Protein AF-A0A8I0SVI6-F1 (afdb_monomer_lite)

Foldseek 3Di:
DDDDDDDDPVPVVVVVVVVVVCVVCVVCVCVVVDPDCPCVQVVVQLVVVVVVLVVQDPQEEEAECCQVSSVVVPHHYDHLCLLVDPVSVVVVVRQVRRPSAYKYKCGSQCQDPDCVSVCSVVVSPVVFDWDWPDWDDDDSDIITMIGTDDDD

pLDDT: mean 89.74, std 12.32, range [46.75, 98.62]

Structure (mmCIF, N/CA/C/O backbone):
data_AF-A0A8I0SVI6-F1
#
_entry.id   AF-A0A8I0SVI6-F1
#
loop_
_atom_site.group_PDB
_atom_site.id
_atom_site.type_symbol
_atom_site.label_atom_id
_atom_site.label_alt_id
_atom_site.label_comp_id
_atom_site.label_asym_id
_atom_site.label_entity_id
_atom_site.label_seq_id
_atom_site.pdbx_PDB_ins_code
_atom_site.Cartn_x
_atom_site.Cartn_y
_atom_site.Cartn_z
_atom_site.occupancy
_atom_site.B_iso_or_equiv
_atom_site.auth_seq_id
_atom_site.auth_comp_id
_atom_site.auth_asym_id
_atom_site.auth_atom_id
_atom_site.pdbx_PDB_model_num
ATOM 1 N N . MET A 1 1 ? -25.500 -14.674 -59.409 1.00 47.00 1 MET A N 1
ATOM 2 C CA . MET A 1 1 ? -24.020 -14.614 -59.483 1.00 47.00 1 MET A CA 1
ATOM 3 C C . MET A 1 1 ? -23.639 -13.142 -59.435 1.00 47.00 1 MET A C 1
ATOM 5 O O . MET A 1 1 ? -24.203 -12.413 -60.228 1.00 47.00 1 MET A O 1
ATOM 9 N N . LEU A 1 2 ? -22.808 -12.591 -58.552 1.00 47.41 2 LEU A N 1
ATOM 10 C CA . LEU A 1 2 ? -21.849 -13.090 -57.561 1.00 47.41 2 LEU A CA 1
ATOM 11 C C . LEU A 1 2 ? -21.695 -11.987 -56.490 1.00 47.41 2 LEU A C 1
ATOM 13 O O . LEU A 1 2 ? -21.657 -10.809 -56.837 1.00 47.41 2 LEU A O 1
ATOM 17 N N . ALA A 1 3 ? -21.601 -12.361 -55.213 1.00 46.75 3 ALA A N 1
ATOM 18 C CA . ALA A 1 3 ? -21.297 -11.437 -54.121 1.00 46.75 3 ALA A CA 1
ATOM 19 C C . ALA A 1 3 ? -19.782 -11.179 -54.063 1.00 46.75 3 ALA A C 1
ATOM 21 O O . ALA A 1 3 ? -18.995 -12.119 -53.947 1.00 46.75 3 ALA A O 1
ATOM 22 N N . ALA A 1 4 ? -19.371 -9.913 -54.142 1.00 50.72 4 ALA A N 1
ATOM 23 C CA . ALA A 1 4 ? -17.989 -9.505 -53.928 1.00 50.72 4 ALA A CA 1
ATOM 24 C C . ALA A 1 4 ? -17.728 -9.389 -52.418 1.00 50.72 4 ALA A C 1
ATOM 26 O O . ALA A 1 4 ? -18.178 -8.449 -51.768 1.00 50.72 4 ALA A O 1
ATOM 27 N N . ALA A 1 5 ? -17.021 -10.368 -51.853 1.00 55.56 5 ALA A N 1
ATOM 28 C CA . ALA A 1 5 ? -16.528 -10.303 -50.485 1.00 55.56 5 ALA A CA 1
ATOM 29 C C . ALA A 1 5 ? -15.458 -9.202 -50.379 1.00 55.56 5 ALA A C 1
ATOM 31 O O . ALA A 1 5 ? -14.381 -9.311 -50.973 1.00 55.56 5 ALA A O 1
ATOM 32 N N . SER A 1 6 ? -15.752 -8.145 -49.623 1.00 57.56 6 SER A N 1
ATOM 33 C CA . SER A 1 6 ? -14.778 -7.131 -49.229 1.00 57.56 6 SER A CA 1
ATOM 34 C C . SER A 1 6 ? -13.691 -7.788 -48.374 1.00 57.56 6 SER A C 1
ATOM 36 O O . SER A 1 6 ? -13.926 -8.253 -47.259 1.00 57.56 6 SER A O 1
ATOM 38 N N . ARG A 1 7 ? -12.471 -7.881 -48.909 1.00 58.78 7 ARG A N 1
ATOM 39 C CA . ARG A 1 7 ? -11.306 -8.309 -48.129 1.00 58.78 7 ARG A CA 1
ATOM 40 C C . ARG A 1 7 ? -10.936 -7.163 -47.194 1.00 58.78 7 ARG A C 1
ATOM 42 O O . ARG A 1 7 ? -10.516 -6.112 -47.661 1.00 58.78 7 ARG A O 1
ATOM 49 N N . CYS A 1 8 ? -11.127 -7.368 -45.895 1.00 56.25 8 CYS A N 1
ATOM 50 C CA . CYS A 1 8 ? -10.741 -6.416 -44.860 1.00 56.25 8 CYS A CA 1
ATOM 51 C C . CYS A 1 8 ? -9.206 -6.211 -44.898 1.00 56.25 8 CYS A C 1
ATOM 53 O O . CYS A 1 8 ? -8.482 -7.186 -44.661 1.00 56.25 8 CYS A O 1
ATOM 55 N N . PRO A 1 9 ? -8.681 -5.010 -45.215 1.00 57.75 9 PRO A N 1
ATOM 56 C CA . PRO A 1 9 ? -7.238 -4.751 -45.324 1.00 57.75 9 PRO A CA 1
ATOM 57 C C . PRO A 1 9 ? -6.499 -4.784 -43.973 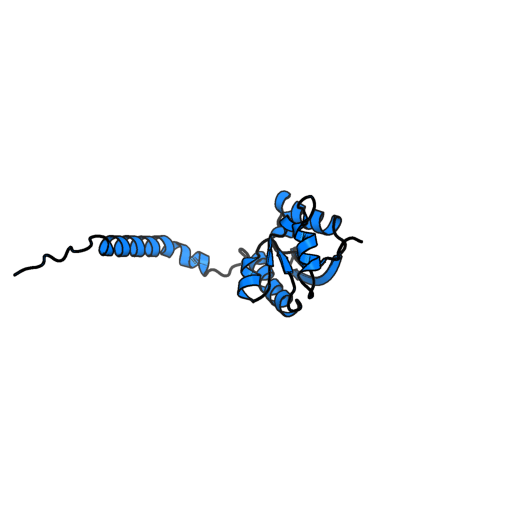1.00 57.75 9 PRO A C 1
ATOM 59 O O . PRO A 1 9 ? -5.271 -4.755 -43.930 1.00 57.75 9 PRO A O 1
ATOM 62 N N . ASP A 1 10 ? -7.232 -4.863 -42.863 1.00 65.38 10 ASP A N 1
ATOM 63 C CA . ASP A 1 10 ? -6.714 -4.520 -41.535 1.00 65.38 10 ASP A CA 1
ATOM 64 C C . ASP A 1 10 ? -5.867 -5.629 -40.891 1.00 65.38 10 ASP A C 1
ATOM 66 O O . ASP A 1 10 ? -4.970 -5.363 -40.091 1.00 65.38 10 ASP A O 1
ATOM 70 N N . ARG A 1 11 ? -6.080 -6.896 -41.273 1.00 69.81 11 ARG A N 1
ATOM 71 C CA . ARG A 1 11 ? -5.436 -8.043 -40.603 1.00 69.81 11 ARG A CA 1
ATOM 72 C C . ARG A 1 11 ? -3.916 -8.088 -40.787 1.00 69.81 11 ARG A C 1
ATOM 74 O O . ARG A 1 11 ? -3.211 -8.500 -39.870 1.00 69.81 11 ARG A O 1
ATOM 81 N N . GLN A 1 12 ? -3.414 -7.665 -41.948 1.00 78.12 12 GLN A N 1
ATOM 82 C CA . GLN A 1 12 ? -1.974 -7.657 -42.228 1.00 78.12 12 GLN A CA 1
ATOM 83 C C . GLN A 1 12 ? -1.242 -6.582 -41.420 1.00 78.12 12 GLN A C 1
ATOM 85 O O . GLN A 1 12 ? -0.159 -6.846 -40.902 1.00 78.12 12 GLN A O 1
ATOM 90 N N . TRP A 1 13 ? -1.855 -5.411 -41.237 1.00 85.75 13 TRP A N 1
ATOM 91 C CA . TRP A 1 13 ? -1.279 -4.333 -40.435 1.00 85.75 13 TRP A CA 1
ATOM 92 C C . TRP A 1 13 ? -1.161 -4.709 -38.964 1.00 85.75 13 TRP A C 1
ATOM 94 O O . TRP A 1 13 ? -0.113 -4.468 -38.372 1.00 85.75 13 TRP A O 1
ATOM 104 N N . TYR A 1 14 ? -2.163 -5.384 -38.392 1.00 88.69 14 TYR A N 1
ATOM 105 C CA . TYR A 1 14 ? -2.055 -5.888 -37.022 1.00 88.69 14 TYR A CA 1
ATOM 106 C C . TYR A 1 14 ? -0.894 -6.866 -36.864 1.00 88.69 14 TYR A C 1
ATOM 108 O O . TYR A 1 14 ? -0.123 -6.731 -35.924 1.00 88.69 14 TYR A O 1
ATOM 116 N N . SER A 1 15 ? -0.712 -7.804 -37.799 1.00 91.62 15 SER A N 1
ATOM 117 C CA . SER A 1 15 ? 0.420 -8.737 -37.744 1.00 91.62 15 SER A CA 1
ATOM 118 C C . SER A 1 15 ? 1.770 -8.023 -37.837 1.00 91.62 15 SER A C 1
ATOM 120 O O . SER A 1 15 ? 2.672 -8.344 -37.069 1.00 91.62 15 SER A O 1
ATOM 122 N N . ILE A 1 16 ? 1.901 -7.031 -38.724 1.00 93.44 16 ILE A N 1
ATOM 123 C CA . ILE A 1 16 ? 3.126 -6.229 -38.858 1.00 93.44 16 ILE A CA 1
ATOM 124 C C . ILE A 1 16 ? 3.402 -5.448 -37.568 1.00 93.44 16 ILE A C 1
ATOM 126 O O . ILE A 1 16 ? 4.519 -5.491 -37.058 1.00 93.44 16 ILE A O 1
ATOM 130 N N . ILE A 1 17 ? 2.386 -4.788 -37.007 1.00 94.38 17 ILE A N 1
ATOM 131 C CA . ILE A 1 17 ? 2.500 -4.031 -35.755 1.00 94.38 17 ILE A CA 1
ATOM 132 C C . ILE A 1 17 ? 2.861 -4.965 -34.597 1.00 94.38 17 ILE A C 1
ATOM 134 O O . ILE A 1 17 ? 3.769 -4.657 -33.835 1.00 94.38 17 ILE A O 1
ATOM 138 N N . THR A 1 18 ? 2.212 -6.124 -34.471 1.00 94.25 18 THR A N 1
ATOM 139 C CA . THR A 1 18 ? 2.528 -7.102 -33.423 1.00 94.25 18 THR A CA 1
ATOM 140 C C . THR A 1 18 ? 3.970 -7.587 -33.532 1.00 94.25 18 THR A C 1
ATOM 142 O O . THR A 1 18 ? 4.676 -7.587 -32.529 1.00 94.25 18 THR A O 1
ATOM 145 N N . VAL A 1 19 ? 4.435 -7.960 -34.728 1.00 96.00 19 VAL A N 1
ATOM 146 C CA . VAL A 1 19 ? 5.828 -8.386 -34.932 1.00 96.00 19 VAL A CA 1
ATOM 147 C C . VAL A 1 19 ? 6.791 -7.251 -34.595 1.00 96.00 19 VAL A C 1
ATOM 149 O O . VAL A 1 19 ? 7.765 -7.479 -33.884 1.00 96.00 19 VAL A O 1
ATOM 152 N N . PHE A 1 20 ? 6.499 -6.025 -35.033 1.00 96.31 20 PHE A N 1
ATOM 153 C CA . PHE A 1 20 ? 7.308 -4.855 -34.707 1.00 96.31 20 PHE A CA 1
ATOM 154 C C . PHE A 1 20 ? 7.390 -4.618 -33.193 1.00 96.31 20 PHE A C 1
ATOM 156 O O . PHE A 1 20 ? 8.486 -4.446 -32.670 1.00 96.31 20 PHE A O 1
ATOM 163 N N . LEU A 1 21 ? 6.265 -4.679 -32.475 1.00 95.44 21 LEU A N 1
ATOM 164 C CA . LEU A 1 21 ? 6.227 -4.526 -31.018 1.00 95.44 21 LEU A CA 1
ATOM 165 C C . LEU A 1 21 ? 7.004 -5.639 -30.302 1.00 95.44 21 LEU A C 1
ATOM 167 O O . LEU A 1 21 ? 7.756 -5.356 -29.375 1.00 95.44 21 LEU A O 1
ATOM 171 N N . VAL A 1 22 ? 6.870 -6.892 -30.746 1.00 94.38 22 VAL A N 1
ATOM 172 C CA . VAL A 1 22 ? 7.614 -8.028 -30.176 1.00 94.38 22 VAL A CA 1
ATOM 173 C C . VAL A 1 22 ? 9.118 -7.861 -30.392 1.00 94.38 22 VAL A C 1
ATOM 175 O O . VAL A 1 22 ? 9.895 -8.061 -29.460 1.00 94.38 22 VAL A O 1
ATOM 178 N N . LEU A 1 23 ? 9.538 -7.464 -31.595 1.00 95.69 23 LEU A N 1
ATOM 179 C CA . LEU A 1 23 ? 10.949 -7.227 -31.903 1.00 95.69 23 LEU A CA 1
ATOM 180 C C . LEU A 1 23 ? 11.503 -6.016 -31.148 1.00 95.69 23 LEU A C 1
ATOM 182 O O . LEU A 1 23 ? 12.619 -6.088 -30.644 1.00 95.69 23 LEU A O 1
ATOM 186 N N . ALA A 1 24 ? 10.724 -4.941 -31.009 1.00 94.00 24 ALA A N 1
ATOM 187 C CA . ALA A 1 24 ? 11.093 -3.773 -30.213 1.00 94.00 24 ALA A CA 1
ATOM 188 C C . ALA A 1 24 ? 11.223 -4.104 -28.716 1.00 94.00 24 ALA A C 1
ATOM 190 O O . ALA A 1 24 ? 12.043 -3.506 -28.025 1.00 94.00 24 ALA A O 1
ATOM 191 N N . PHE A 1 25 ? 10.449 -5.073 -28.219 1.00 92.00 25 PHE A N 1
ATOM 192 C CA . PHE A 1 25 ? 10.525 -5.547 -26.837 1.00 92.00 25 PHE A CA 1
ATOM 193 C C . PHE A 1 25 ? 11.694 -6.513 -26.592 1.00 92.00 25 PHE A C 1
ATOM 195 O O . PHE A 1 25 ? 12.190 -6.616 -25.473 1.00 92.00 25 PHE A O 1
ATOM 202 N N . PHE A 1 26 ? 12.164 -7.219 -27.623 1.00 92.31 26 PHE A N 1
ATOM 203 C CA . PHE A 1 26 ? 13.165 -8.278 -27.482 1.00 92.31 26 PHE A CA 1
ATOM 204 C C . PHE A 1 26 ? 14.476 -7.836 -26.793 1.00 92.31 26 PHE A C 1
ATOM 206 O O . PHE A 1 26 ? 14.941 -8.572 -25.920 1.00 92.31 26 PHE A O 1
ATOM 213 N N . PRO A 1 27 ? 15.048 -6.644 -27.076 1.00 88.56 27 PRO A N 1
ATOM 214 C CA . PRO A 1 27 ? 16.226 -6.137 -26.367 1.00 88.56 27 PRO A CA 1
ATOM 215 C C . PRO A 1 27 ? 16.015 -5.909 -24.866 1.00 88.56 27 PRO A C 1
ATOM 217 O O . PRO A 1 27 ? 16.989 -5.899 -24.124 1.00 88.56 27 PRO A O 1
ATOM 220 N N . PHE A 1 28 ? 14.768 -5.745 -24.411 1.00 83.31 28 PHE A N 1
ATOM 221 C CA . PHE A 1 28 ? 14.428 -5.544 -22.999 1.00 83.31 28 PHE A CA 1
ATOM 222 C C . PHE A 1 28 ? 14.223 -6.859 -22.237 1.00 83.31 28 PHE A C 1
ATOM 224 O O . PHE A 1 28 ? 14.188 -6.850 -21.009 1.00 83.31 28 PHE A O 1
ATOM 231 N N . LEU A 1 29 ? 14.110 -8.005 -22.923 1.00 82.81 29 LEU A N 1
ATOM 232 C CA . LEU A 1 29 ? 13.934 -9.305 -22.262 1.00 82.81 29 LEU A CA 1
ATOM 233 C C . LEU A 1 29 ? 15.032 -9.636 -21.236 1.00 82.81 29 LEU A C 1
ATOM 235 O O . LEU A 1 29 ? 14.676 -10.185 -20.192 1.00 82.81 29 LEU A O 1
ATOM 239 N N . PRO A 1 30 ? 16.327 -9.342 -21.479 1.00 79.31 30 PRO A N 1
ATOM 240 C CA . PRO A 1 30 ? 17.364 -9.518 -20.471 1.00 79.31 30 PRO A CA 1
ATOM 241 C C . PRO A 1 30 ? 17.100 -8.685 -19.220 1.00 79.31 30 PRO A C 1
ATOM 243 O O . PRO A 1 30 ? 17.160 -9.246 -18.140 1.00 79.31 30 PRO A O 1
ATOM 246 N N . GLU A 1 31 ? 16.712 -7.416 -19.347 1.00 75.75 31 GLU A N 1
ATOM 247 C CA . GLU A 1 31 ? 16.430 -6.531 -18.203 1.00 75.75 31 GLU A CA 1
ATOM 248 C C . GLU A 1 31 ? 15.196 -6.975 -17.406 1.00 75.75 31 GLU A C 1
ATOM 250 O O . GLU A 1 31 ? 15.175 -6.909 -16.182 1.00 75.75 31 GLU A O 1
ATOM 255 N N . VAL A 1 32 ? 14.174 -7.506 -18.086 1.00 73.19 32 VAL A N 1
ATOM 256 C CA . VAL A 1 32 ? 12.975 -8.068 -17.437 1.00 73.19 32 VAL A CA 1
ATOM 257 C C . VAL A 1 32 ? 13.283 -9.386 -16.709 1.00 73.19 32 VAL A C 1
ATOM 259 O O . VAL A 1 32 ? 12.597 -9.743 -15.752 1.00 73.19 32 VAL A O 1
ATOM 262 N N . ARG A 1 33 ? 14.293 -10.136 -17.168 1.00 67.50 33 ARG A N 1
ATOM 263 C CA . ARG A 1 33 ? 14.711 -11.429 -16.594 1.00 67.50 33 ARG A CA 1
ATOM 264 C C . ARG A 1 33 ? 15.887 -11.321 -15.638 1.00 67.50 33 ARG A C 1
ATOM 266 O O . ARG A 1 33 ? 16.151 -12.275 -14.907 1.00 67.50 33 ARG A O 1
ATOM 273 N N . ALA A 1 34 ? 16.619 -10.219 -15.681 1.00 62.44 34 ALA A N 1
ATOM 274 C CA . ALA A 1 34 ? 17.733 -9.981 -14.803 1.00 62.44 34 ALA A CA 1
ATOM 275 C C . ALA A 1 34 ? 17.177 -9.935 -13.378 1.00 62.44 34 ALA A C 1
ATOM 277 O O . ALA A 1 34 ? 16.268 -9.168 -13.060 1.00 62.44 34 ALA A O 1
ATOM 278 N N . VAL A 1 35 ? 17.757 -10.760 -12.506 1.00 63.44 35 VAL A N 1
ATOM 279 C CA . VAL A 1 35 ? 17.497 -10.758 -11.063 1.00 63.44 35 VAL A CA 1
ATOM 280 C C . VAL A 1 35 ? 18.758 -10.282 -10.333 1.00 63.44 35 VAL A C 1
ATOM 282 O O . VAL A 1 35 ? 19.317 -11.055 -9.553 1.00 63.44 35 VAL A O 1
ATOM 285 N N . PRO A 1 36 ? 19.306 -9.078 -10.587 1.00 65.50 36 PRO A N 1
ATOM 286 C CA . PRO A 1 36 ? 20.471 -8.627 -9.855 1.00 65.50 36 PRO A CA 1
ATOM 287 C C . PRO A 1 36 ? 19.985 -7.734 -8.696 1.00 65.50 36 PRO A C 1
ATOM 289 O O . PRO A 1 36 ? 18.805 -7.754 -8.326 1.00 65.50 36 PRO A O 1
ATOM 292 N N . PHE A 1 37 ? 20.887 -7.009 -8.040 1.00 67.62 37 PHE A N 1
ATOM 293 C CA . PHE A 1 37 ? 20.552 -6.174 -6.878 1.00 67.62 37 PHE A CA 1
ATOM 294 C C . PHE A 1 37 ? 19.539 -5.063 -7.229 1.00 67.62 37 PHE A C 1
ATOM 296 O O . PHE A 1 37 ? 18.857 -4.527 -6.371 1.00 67.62 37 PHE A O 1
ATOM 303 N N . GLU A 1 38 ? 19.380 -4.715 -8.493 1.00 74.69 38 GLU A N 1
ATOM 304 C CA . GLU A 1 38 ? 18.473 -3.704 -9.016 1.00 74.69 38 GLU A CA 1
ATOM 305 C C . GLU A 1 38 ? 17.028 -4.023 -8.612 1.00 74.69 38 GLU A C 1
ATOM 307 O O . GLU A 1 38 ? 16.573 -5.161 -8.719 1.00 74.69 38 GLU A O 1
ATOM 312 N N . ALA A 1 39 ? 16.299 -3.021 -8.113 1.00 85.06 39 ALA A N 1
ATOM 313 C CA . ALA A 1 39 ? 14.926 -3.144 -7.610 1.00 85.06 39 ALA A CA 1
ATOM 314 C C . ALA A 1 39 ? 14.710 -4.179 -6.479 1.00 85.06 39 ALA A C 1
ATOM 316 O O . ALA A 1 39 ? 13.566 -4.574 -6.234 1.00 85.06 39 ALA A O 1
ATOM 317 N N . TRP A 1 40 ? 15.766 -4.589 -5.753 1.00 90.25 40 TRP A N 1
ATOM 318 C CA . TRP A 1 40 ? 15.657 -5.498 -4.598 1.00 90.25 40 TRP A CA 1
ATOM 319 C C . TRP A 1 40 ? 14.567 -5.048 -3.617 1.00 90.25 40 TRP A C 1
ATOM 321 O O . TRP A 1 40 ? 13.725 -5.846 -3.220 1.00 90.25 40 TRP A O 1
ATOM 331 N N . ALA A 1 41 ? 14.514 -3.748 -3.322 1.00 93.44 41 ALA A N 1
ATOM 332 C CA . ALA A 1 41 ? 13.565 -3.178 -2.377 1.00 93.44 41 ALA A CA 1
ATOM 333 C C . ALA A 1 41 ? 12.109 -3.260 -2.870 1.00 93.44 41 ALA A C 1
ATOM 335 O O . ALA A 1 41 ? 11.206 -3.567 -2.102 1.00 93.44 41 ALA A O 1
ATOM 336 N N . SER A 1 42 ? 11.854 -3.060 -4.165 1.00 92.75 42 SER A N 1
ATOM 337 C CA . SER A 1 42 ? 10.507 -3.238 -4.723 1.00 92.75 42 SER A CA 1
ATOM 338 C C . SER A 1 42 ? 10.067 -4.707 -4.709 1.00 92.75 42 SER A C 1
ATOM 340 O O . SER A 1 42 ? 8.889 -4.999 -4.518 1.00 92.75 42 SER A O 1
ATOM 342 N N . ARG A 1 43 ? 11.000 -5.654 -4.885 1.00 92.00 43 ARG A N 1
ATOM 343 C CA . ARG A 1 43 ? 10.698 -7.090 -4.761 1.00 92.00 43 ARG A CA 1
ATOM 344 C C . ARG A 1 43 ? 10.441 -7.499 -3.315 1.00 92.00 43 ARG A C 1
ATOM 346 O O . ARG A 1 43 ? 9.514 -8.268 -3.074 1.00 92.00 43 ARG A O 1
ATOM 353 N N . ALA A 1 44 ? 11.221 -6.963 -2.381 1.00 95.31 44 ALA A N 1
ATOM 354 C CA . ALA A 1 44 ? 10.991 -7.119 -0.951 1.00 95.31 44 ALA A CA 1
ATOM 355 C C . ALA A 1 44 ? 9.594 -6.611 -0.573 1.00 95.31 44 ALA A C 1
ATOM 357 O O . ALA A 1 44 ? 8.828 -7.340 0.049 1.00 95.31 44 ALA A O 1
ATOM 358 N N . ASP A 1 45 ? 9.213 -5.421 -1.053 1.00 97.00 45 ASP A N 1
ATOM 359 C CA . ASP A 1 45 ? 7.868 -4.866 -0.878 1.00 97.00 45 ASP A CA 1
ATOM 360 C C . ASP A 1 45 ? 6.780 -5.815 -1.381 1.00 97.00 45 ASP A C 1
ATOM 362 O O . ASP A 1 45 ? 5.858 -6.140 -0.646 1.00 97.00 45 ASP A O 1
ATOM 366 N N . HIS A 1 46 ? 6.904 -6.319 -2.612 1.00 96.56 46 HIS A N 1
ATOM 367 C CA . HIS A 1 46 ? 5.946 -7.277 -3.165 1.00 96.56 46 HIS A CA 1
ATOM 368 C C . HIS A 1 46 ? 5.852 -8.552 -2.312 1.00 96.56 46 HIS A C 1
ATOM 370 O O . HIS A 1 46 ? 4.753 -9.023 -2.020 1.00 96.56 46 HIS A O 1
ATOM 376 N N . HIS A 1 47 ? 6.992 -9.120 -1.909 1.00 96.50 47 HIS A N 1
ATOM 377 C CA . HIS A 1 47 ? 7.037 -10.324 -1.082 1.00 96.50 47 HIS A CA 1
ATOM 378 C C . HIS A 1 47 ? 6.375 -10.099 0.285 1.00 96.50 47 HIS A C 1
ATOM 380 O O . HIS A 1 47 ? 5.481 -10.850 0.674 1.00 96.50 47 HIS A O 1
ATOM 386 N N . TYR A 1 48 ? 6.749 -9.033 0.991 1.00 98.25 48 TYR A N 1
ATOM 387 C CA . TYR A 1 48 ? 6.180 -8.714 2.296 1.00 98.25 48 TYR A CA 1
ATOM 388 C C . TYR A 1 48 ? 4.715 -8.285 2.206 1.00 98.25 48 TYR A C 1
ATOM 390 O O . TYR A 1 48 ? 3.926 -8.656 3.072 1.00 98.25 48 TYR A O 1
ATOM 398 N N . ALA A 1 49 ? 4.306 -7.599 1.136 1.00 98.19 49 ALA A N 1
ATOM 399 C CA . ALA A 1 49 ? 2.907 -7.280 0.875 1.00 98.19 49 ALA A CA 1
ATOM 400 C C . ALA A 1 49 ? 2.056 -8.546 0.699 1.00 98.19 49 ALA A C 1
ATOM 402 O O . ALA A 1 49 ? 0.934 -8.585 1.202 1.00 98.19 49 ALA A O 1
ATOM 403 N N . GLN A 1 50 ? 2.580 -9.604 0.063 1.00 98.06 50 GLN A N 1
ATOM 404 C CA . GLN A 1 50 ? 1.893 -10.902 0.006 1.00 98.06 50 GLN A CA 1
ATOM 405 C C . GLN A 1 50 ? 1.735 -11.533 1.391 1.00 98.06 50 GLN A C 1
ATOM 407 O O . GLN A 1 50 ? 0.676 -12.086 1.691 1.00 98.06 50 GLN A O 1
ATOM 412 N N . GLU A 1 51 ? 2.752 -11.452 2.250 1.00 98.19 51 GLU A N 1
ATOM 413 C CA . GLU A 1 51 ? 2.644 -11.950 3.627 1.00 98.19 51 GLU A CA 1
ATOM 414 C C . GLU A 1 51 ? 1.637 -11.139 4.455 1.00 98.19 51 GLU A C 1
ATOM 416 O O . GLU A 1 51 ? 0.826 -11.715 5.184 1.00 98.19 51 GLU A O 1
ATOM 421 N N . MET A 1 52 ? 1.617 -9.815 4.287 1.00 98.25 52 MET A N 1
ATOM 422 C CA . MET A 1 52 ? 0.628 -8.934 4.910 1.00 98.25 52 MET A CA 1
ATOM 423 C C . MET A 1 52 ? -0.789 -9.239 4.418 1.00 98.25 52 MET A C 1
ATOM 425 O O . MET A 1 52 ? -1.702 -9.357 5.232 1.00 9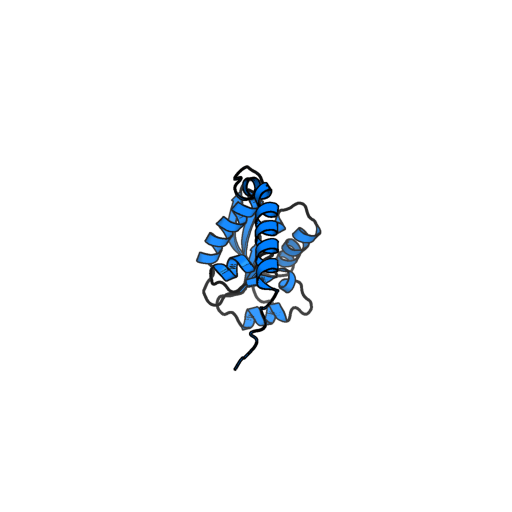8.25 52 MET A O 1
ATOM 429 N N . ALA A 1 53 ? -0.981 -9.428 3.109 1.00 98.00 53 ALA A N 1
ATOM 430 C CA . ALA A 1 53 ? -2.278 -9.715 2.494 1.00 98.00 53 ALA A CA 1
ATOM 431 C C . ALA A 1 53 ? -2.966 -10.944 3.110 1.00 98.00 53 ALA A C 1
ATOM 433 O O . ALA A 1 53 ? -4.170 -10.910 3.362 1.00 98.00 53 ALA A O 1
ATOM 434 N N . LYS A 1 54 ? -2.194 -11.986 3.450 1.00 97.25 54 LYS A N 1
ATOM 435 C CA . LYS A 1 54 ? -2.683 -13.205 4.125 1.00 97.25 54 LYS A CA 1
ATOM 436 C C . LYS A 1 54 ? -3.183 -12.967 5.556 1.00 97.25 54 LYS A C 1
ATOM 438 O O . LYS A 1 54 ? -3.872 -13.821 6.108 1.00 97.25 54 LYS A O 1
ATOM 443 N N . LYS A 1 55 ? -2.777 -11.868 6.197 1.00 95.31 55 LYS A N 1
ATOM 444 C CA . LYS A 1 55 ? -3.131 -11.520 7.586 1.00 95.31 55 LYS A CA 1
ATOM 445 C C . LYS A 1 55 ? -4.254 -10.496 7.679 1.00 95.31 55 LYS A C 1
ATOM 447 O O . LYS A 1 55 ? -4.807 -10.309 8.761 1.00 95.31 55 LYS A O 1
ATOM 452 N N . ILE A 1 56 ? -4.573 -9.827 6.576 1.00 97.25 56 ILE A N 1
ATOM 453 C CA . ILE A 1 56 ? -5.635 -8.828 6.529 1.00 97.25 56 ILE A CA 1
ATOM 454 C C . ILE A 1 56 ? -6.982 -9.557 6.613 1.00 97.25 56 ILE A C 1
ATOM 456 O O . ILE A 1 56 ? -7.226 -10.455 5.806 1.00 97.25 56 ILE A O 1
ATOM 460 N N . PRO A 1 57 ? -7.861 -9.199 7.569 1.00 97.31 57 PRO A N 1
ATOM 461 C CA . PRO A 1 57 ? -9.179 -9.808 7.674 1.00 97.31 57 PRO A CA 1
ATOM 462 C C . PRO A 1 57 ? -9.985 -9.643 6.386 1.00 97.31 57 PRO A C 1
ATOM 464 O O . PRO A 1 57 ? -9.824 -8.661 5.650 1.00 97.31 57 PRO A O 1
ATOM 467 N N . GLU A 1 58 ? -10.919 -10.558 6.146 1.00 96.12 58 GLU A N 1
ATOM 468 C CA . GLU A 1 58 ? -11.919 -10.365 5.100 1.00 96.12 58 GLU A CA 1
ATOM 469 C C . GLU A 1 58 ? -12.693 -9.056 5.315 1.00 96.12 58 GLU A C 1
ATOM 471 O O . GLU A 1 58 ? -12.783 -8.535 6.426 1.00 96.12 58 GLU A O 1
ATOM 476 N N . GLN A 1 59 ? -13.259 -8.510 4.235 1.00 96.88 59 GLN A N 1
ATOM 477 C CA . GLN A 1 59 ? -14.018 -7.254 4.280 1.00 96.88 59 GLN A CA 1
ATOM 478 C C . GLN A 1 59 ? -13.223 -6.067 4.861 1.00 96.88 59 GLN A C 1
ATOM 480 O O . GLN A 1 59 ? -13.806 -5.168 5.467 1.00 96.88 59 GLN A O 1
ATOM 485 N N . SER A 1 60 ? -11.907 -6.044 4.643 1.00 98.25 60 SER A N 1
ATOM 486 C CA . SER A 1 60 ? -11.027 -4.909 4.952 1.00 98.25 60 SER A CA 1
ATOM 487 C C . SER A 1 60 ? -10.736 -4.055 3.715 1.00 98.25 60 SER A C 1
ATOM 489 O O . SER A 1 60 ? -10.917 -4.520 2.586 1.00 98.25 60 SER A O 1
ATOM 491 N N . MET A 1 61 ? -10.239 -2.834 3.932 1.00 98.31 61 MET A N 1
ATOM 492 C CA . MET A 1 61 ? -9.715 -1.927 2.901 1.00 98.31 61 MET A CA 1
ATOM 493 C C . MET A 1 61 ? -8.234 -1.625 3.147 1.00 98.31 61 MET A C 1
ATOM 495 O O . MET A 1 61 ? -7.876 -1.199 4.241 1.00 98.31 61 MET A O 1
ATOM 499 N N . VAL A 1 62 ? -7.383 -1.796 2.134 1.00 98.44 62 VAL A N 1
ATOM 500 C CA . VAL A 1 62 ? -5.940 -1.517 2.207 1.00 98.44 62 VAL A CA 1
ATOM 501 C C . VAL A 1 62 ? -5.590 -0.239 1.454 1.00 98.44 62 VAL A C 1
ATOM 503 O O . VAL A 1 62 ? -5.744 -0.143 0.242 1.00 98.44 62 VAL A O 1
ATOM 506 N N . LEU A 1 63 ? -5.053 0.741 2.160 1.00 97.69 63 LEU A N 1
ATOM 507 C CA . LEU A 1 63 ? -4.538 1.978 1.596 1.00 97.69 63 LEU A CA 1
ATOM 508 C C . LEU A 1 63 ? -3.052 1.802 1.287 1.00 97.69 63 LEU A C 1
ATOM 510 O O . LEU A 1 63 ? -2.261 1.456 2.164 1.00 97.69 63 LEU A O 1
ATOM 514 N N . THR A 1 64 ? -2.661 2.000 0.031 1.00 97.31 64 THR A N 1
ATOM 515 C CA . THR A 1 64 ? -1.282 1.769 -0.423 1.00 97.31 64 THR A CA 1
ATOM 516 C C . THR A 1 64 ? -0.949 2.603 -1.661 1.00 97.31 64 THR A C 1
ATOM 518 O O . THR A 1 64 ? -1.846 3.102 -2.336 1.00 97.31 64 THR A O 1
ATOM 521 N N . HIS A 1 65 ? 0.333 2.750 -2.003 1.00 95.56 65 HIS A N 1
ATOM 522 C CA . HIS A 1 65 ? 0.710 3.345 -3.294 1.00 95.56 65 HIS A CA 1
ATOM 523 C C . HIS A 1 65 ? 0.435 2.406 -4.481 1.00 95.56 65 HIS A C 1
ATOM 525 O O . HIS A 1 65 ? 0.261 2.885 -5.596 1.00 95.56 65 HIS A O 1
ATOM 531 N N . ASN A 1 66 ? 0.371 1.087 -4.247 1.00 95.56 66 ASN A N 1
ATOM 532 C CA . ASN A 1 66 ? 0.281 0.065 -5.296 1.00 95.56 66 ASN A CA 1
ATOM 533 C C . ASN A 1 66 ? -0.955 -0.849 -5.104 1.00 95.56 66 ASN A C 1
ATOM 535 O O . ASN A 1 66 ? -0.800 -2.035 -4.793 1.00 95.56 66 ASN A O 1
ATOM 539 N N . PRO A 1 67 ? -2.195 -0.340 -5.261 1.00 97.12 67 PRO A N 1
ATOM 540 C CA . PRO A 1 67 ? -3.410 -1.098 -4.931 1.00 97.12 67 PRO A CA 1
ATOM 541 C C . PRO A 1 67 ? -3.611 -2.337 -5.812 1.00 97.12 67 PRO A C 1
ATOM 543 O O . PRO A 1 67 ? -4.133 -3.349 -5.348 1.00 97.12 67 PRO A O 1
ATOM 546 N N . GLY A 1 68 ? -3.130 -2.297 -7.060 1.00 97.44 68 GLY A N 1
ATOM 547 C CA . GLY A 1 68 ? -3.260 -3.400 -8.015 1.00 97.44 68 GLY A CA 1
ATOM 548 C C . GLY A 1 68 ? -2.724 -4.739 -7.503 1.00 97.44 68 GLY A C 1
ATOM 549 O O . GLY A 1 68 ? -3.336 -5.768 -7.769 1.00 97.44 68 GLY A O 1
ATOM 550 N N . MET A 1 69 ? -1.640 -4.739 -6.720 1.00 96.00 69 MET A N 1
ATOM 551 C CA . MET A 1 69 ? -1.077 -5.981 -6.174 1.00 96.00 69 MET A CA 1
ATOM 552 C C . MET A 1 69 ? -2.052 -6.669 -5.211 1.00 96.00 69 MET A C 1
ATOM 554 O O . MET A 1 69 ? -2.345 -7.850 -5.359 1.00 96.00 69 MET A O 1
ATOM 558 N N . PHE A 1 70 ? -2.634 -5.905 -4.285 1.00 98.12 70 PHE A N 1
ATOM 559 C CA . PHE A 1 70 ? -3.616 -6.415 -3.328 1.00 98.12 70 PHE A CA 1
ATOM 560 C C . PHE A 1 70 ? -4.902 -6.888 -4.009 1.00 98.12 70 PHE A C 1
ATOM 562 O O . PHE A 1 70 ? -5.454 -7.916 -3.621 1.00 98.12 70 PHE A O 1
ATOM 569 N N . HIS A 1 71 ? -5.345 -6.197 -5.064 1.00 97.62 71 HIS A N 1
ATOM 570 C CA . HIS A 1 71 ? -6.496 -6.636 -5.854 1.00 97.62 71 HIS A CA 1
ATOM 571 C C . HIS A 1 71 ? -6.277 -8.002 -6.509 1.00 97.62 71 HIS A C 1
ATOM 573 O O . HIS A 1 71 ? -7.181 -8.836 -6.489 1.00 97.62 71 HIS A O 1
ATOM 579 N N . LEU A 1 72 ? -5.078 -8.262 -7.041 1.00 97.38 72 LEU A N 1
ATOM 580 C CA . LEU A 1 72 ? -4.734 -9.562 -7.628 1.00 97.38 72 LEU A CA 1
ATOM 581 C C . LEU A 1 72 ? -4.723 -10.699 -6.595 1.00 97.38 72 LEU A C 1
ATOM 583 O O . LEU A 1 72 ? -4.875 -11.859 -6.969 1.00 97.38 72 LEU A O 1
ATOM 587 N N . TRP A 1 73 ? -4.573 -10.379 -5.308 1.00 97.25 73 TRP A N 1
ATOM 588 C CA . TRP A 1 73 ? -4.613 -11.344 -4.206 1.00 97.25 73 TRP A CA 1
ATOM 589 C C . TRP A 1 73 ? -5.961 -11.388 -3.474 1.00 97.25 73 TRP A C 1
ATOM 591 O O . TRP A 1 73 ? -6.089 -12.089 -2.475 1.00 97.25 73 TRP A O 1
ATOM 601 N N . GLY A 1 74 ? -6.981 -10.689 -3.983 1.00 96.31 74 GLY A N 1
ATOM 602 C CA . GLY A 1 74 ? -8.348 -10.744 -3.457 1.00 96.31 74 GLY A CA 1
ATOM 603 C C . GLY A 1 74 ? -8.650 -9.772 -2.312 1.00 96.31 74 GLY A C 1
ATOM 604 O O . GLY A 1 74 ? -9.730 -9.845 -1.727 1.00 96.31 74 GLY A O 1
ATOM 605 N N . ASN A 1 75 ? -7.751 -8.838 -1.994 1.00 98.00 75 ASN A N 1
ATOM 606 C CA . ASN A 1 75 ? -8.006 -7.796 -1.000 1.00 98.00 75 ASN A CA 1
ATOM 607 C C . ASN A 1 75 ? -8.590 -6.535 -1.665 1.00 98.00 75 ASN A C 1
ATOM 609 O O . ASN A 1 75 ? -8.196 -6.140 -2.768 1.00 98.00 75 ASN A O 1
ATOM 613 N N . ASN A 1 76 ? -9.500 -5.843 -0.970 1.00 98.12 76 ASN A N 1
ATOM 614 C CA . ASN A 1 76 ? -9.889 -4.495 -1.387 1.00 98.12 76 ASN A CA 1
ATOM 615 C C . ASN A 1 76 ? -8.738 -3.540 -1.077 1.00 98.12 76 ASN A C 1
ATOM 617 O O . ASN A 1 76 ? -8.210 -3.546 0.036 1.00 98.12 76 ASN A O 1
ATOM 621 N N . ALA A 1 77 ? -8.378 -2.704 -2.041 1.00 98.19 77 ALA A N 1
ATOM 622 C CA . ALA A 1 77 ? -7.321 -1.724 -1.889 1.00 98.19 77 ALA A CA 1
ATOM 623 C C . ALA A 1 77 ? -7.661 -0.412 -2.599 1.00 98.19 77 ALA A C 1
ATOM 625 O O . ALA A 1 77 ? -8.486 -0.379 -3.510 1.00 98.19 77 ALA A O 1
ATOM 626 N N . ALA A 1 78 ? -7.028 0.671 -2.166 1.00 97.00 78 ALA A N 1
ATOM 627 C CA . ALA A 1 78 ? -7.159 1.991 -2.761 1.00 97.00 78 ALA A CA 1
ATOM 628 C C . ALA A 1 78 ? -5.869 2.804 -2.572 1.00 97.00 78 ALA A C 1
ATOM 630 O O . ALA A 1 78 ? -4.969 2.419 -1.818 1.00 97.00 78 ALA A O 1
ATOM 631 N N . GLN A 1 79 ? -5.775 3.939 -3.268 1.00 95.00 79 GLN A N 1
ATOM 632 C CA . GLN A 1 79 ? -4.612 4.819 -3.193 1.00 95.00 79 GLN A CA 1
ATOM 633 C C . GLN A 1 79 ? -4.448 5.388 -1.773 1.00 95.00 79 GLN A C 1
ATOM 635 O O . GLN A 1 79 ? -5.396 5.925 -1.201 1.00 95.00 79 GLN A O 1
ATOM 640 N N . ALA A 1 80 ? -3.232 5.339 -1.221 1.00 94.12 80 ALA A N 1
ATOM 641 C CA . ALA A 1 80 ? -2.935 5.865 0.117 1.00 94.12 80 ALA A CA 1
ATOM 642 C C . ALA A 1 80 ? -3.247 7.362 0.277 1.00 94.12 80 ALA A C 1
ATOM 644 O O . ALA A 1 80 ? -3.622 7.801 1.363 1.00 94.12 80 ALA A O 1
ATOM 645 N N . SER A 1 81 ? -3.155 8.138 -0.807 1.00 91.62 81 SER A N 1
ATOM 646 C CA . SER A 1 81 ? -3.456 9.573 -0.809 1.00 91.62 81 SER A CA 1
ATOM 647 C C . SER A 1 81 ? -4.893 9.900 -0.395 1.00 91.62 81 SER A C 1
ATOM 649 O O . SER A 1 81 ? -5.127 10.999 0.100 1.00 91.62 81 SER A O 1
ATOM 651 N N . ILE A 1 82 ? -5.835 8.956 -0.518 1.00 91.56 82 ILE A N 1
ATOM 652 C CA . ILE A 1 82 ? -7.225 9.121 -0.064 1.00 91.56 82 ILE A CA 1
ATOM 653 C C . ILE A 1 82 ? -7.291 9.409 1.443 1.00 91.56 82 ILE A C 1
ATOM 655 O O . ILE A 1 82 ? -8.149 10.161 1.894 1.00 91.56 82 ILE A O 1
ATOM 659 N N . A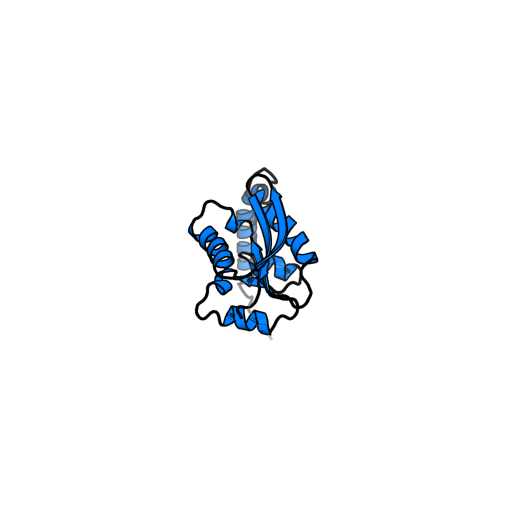LA A 1 83 ? -6.358 8.872 2.237 1.00 90.75 83 ALA A N 1
ATOM 660 C CA . ALA A 1 83 ? -6.319 9.142 3.673 1.00 90.75 83 ALA A CA 1
ATOM 661 C C . ALA A 1 83 ? -5.945 10.595 4.012 1.00 90.75 83 ALA A C 1
ATOM 663 O O . ALA A 1 83 ? -6.099 11.008 5.159 1.00 90.75 83 ALA A O 1
ATOM 664 N N . LEU A 1 84 ? -5.422 11.365 3.056 1.00 90.12 84 LEU A N 1
ATOM 665 C CA . LEU A 1 84 ? -5.036 12.764 3.256 1.00 90.12 84 LEU A CA 1
ATOM 666 C C . LEU A 1 84 ? -6.030 13.756 2.648 1.00 90.12 84 LEU A C 1
ATOM 668 O O . LEU A 1 84 ? -5.809 14.961 2.753 1.00 90.12 84 LEU A O 1
ATOM 672 N N . GLU A 1 85 ? -7.087 13.271 1.999 1.00 86.62 85 GLU A N 1
ATOM 673 C CA . GLU A 1 85 ? -8.124 14.119 1.422 1.00 86.62 85 GLU A CA 1
ATOM 674 C C . GLU A 1 85 ? -8.891 14.871 2.520 1.00 86.62 85 GLU A C 1
ATOM 676 O O . GLU A 1 85 ? -9.230 14.299 3.555 1.00 86.62 85 GLU A O 1
ATOM 681 N N . GLU A 1 86 ? -9.219 16.139 2.272 1.00 77.44 86 GLU A N 1
ATOM 682 C CA . GLU A 1 86 ? -10.141 16.936 3.089 1.00 77.44 86 GLU A CA 1
ATOM 683 C C . GLU A 1 86 ? -11.485 17.060 2.362 1.00 77.44 86 GLU A C 1
ATOM 685 O O . GLU A 1 86 ? -11.468 17.396 1.175 1.00 77.44 86 GLU A O 1
ATOM 690 N N . PRO A 1 87 ? -12.641 16.825 3.020 1.00 81.19 87 PRO A N 1
ATOM 691 C CA . PRO A 1 87 ? -12.863 16.659 4.469 1.00 81.19 87 PRO A CA 1
ATOM 692 C C . PRO A 1 87 ? -12.722 15.214 5.003 1.00 81.19 87 PRO A C 1
ATOM 694 O O . PRO A 1 87 ? -13.319 14.866 6.021 1.00 81.19 87 PRO A O 1
ATOM 697 N N . GLY A 1 88 ? -12.012 14.323 4.303 1.00 84.56 88 GLY A N 1
ATOM 698 C CA . GLY A 1 88 ? -11.830 12.927 4.725 1.00 84.56 88 GLY A CA 1
ATOM 699 C C . GLY A 1 88 ? -13.041 12.016 4.482 1.00 84.56 88 GLY A C 1
ATOM 700 O O . GLY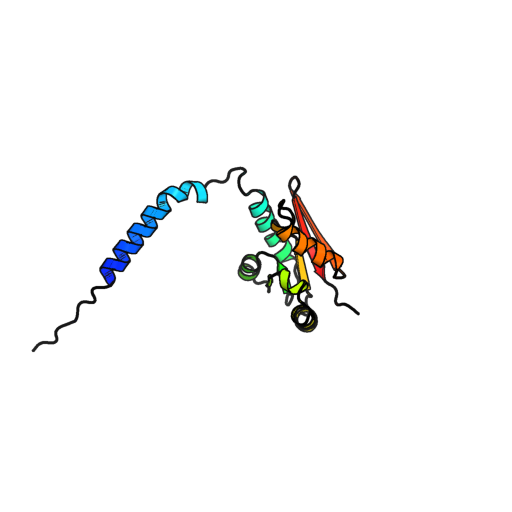 A 1 88 ? -13.117 10.925 5.050 1.00 84.56 88 GLY A O 1
ATOM 701 N N 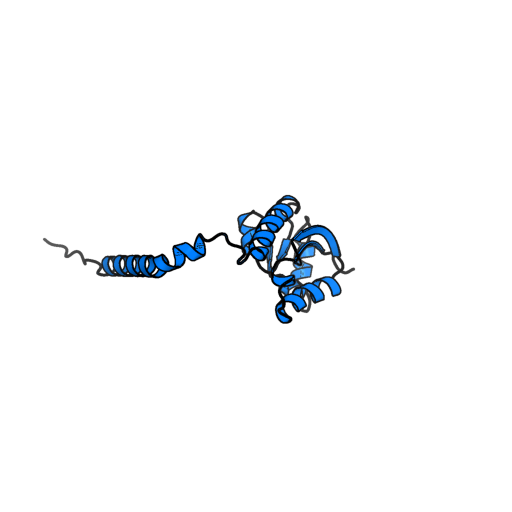. HIS A 1 89 ? -13.993 12.429 3.635 1.00 86.81 89 HIS A N 1
ATOM 702 C CA . HIS A 1 89 ? -15.228 11.678 3.367 1.00 86.81 89 HIS A CA 1
ATOM 703 C C . HIS A 1 89 ? -14.980 10.235 2.922 1.00 86.81 89 HIS A C 1
ATOM 705 O O . HIS A 1 89 ? -15.650 9.325 3.406 1.00 86.81 89 HIS A O 1
ATOM 711 N N . ALA A 1 90 ? -14.012 10.015 2.032 1.00 88.94 90 ALA A N 1
ATOM 712 C CA . ALA A 1 90 ? -13.702 8.685 1.524 1.00 88.94 90 ALA A CA 1
ATOM 713 C C . ALA A 1 90 ? -13.169 7.753 2.624 1.00 88.94 90 ALA A C 1
ATOM 715 O O . ALA A 1 90 ? -13.611 6.609 2.733 1.00 88.94 90 ALA A O 1
ATOM 716 N N . LEU A 1 91 ? -12.281 8.251 3.489 1.00 92.88 91 LEU A N 1
ATOM 717 C CA . LEU A 1 91 ? -11.755 7.469 4.606 1.00 92.88 91 LEU A CA 1
ATOM 718 C C . LEU A 1 91 ? -12.856 7.134 5.627 1.00 92.88 91 LEU A C 1
ATOM 720 O O . LEU A 1 91 ? -12.968 5.985 6.053 1.00 92.88 91 LEU A O 1
ATOM 724 N N . ASN A 1 92 ? -13.718 8.101 5.955 1.00 92.81 92 ASN A N 1
ATOM 725 C CA . ASN A 1 92 ? -14.870 7.885 6.838 1.00 92.81 92 ASN A CA 1
ATOM 726 C C . ASN A 1 92 ? -15.859 6.869 6.252 1.00 92.81 92 ASN A C 1
ATOM 728 O O . ASN A 1 92 ? -16.348 5.990 6.963 1.00 92.81 92 ASN A O 1
ATOM 732 N N . TYR A 1 93 ? -16.106 6.938 4.943 1.00 94.31 93 TYR A N 1
ATOM 733 C CA . TYR A 1 93 ? -16.893 5.932 4.239 1.00 94.31 93 TYR A CA 1
ATOM 734 C C . TYR A 1 93 ? -16.262 4.539 4.367 1.00 94.31 93 TYR A C 1
ATOM 736 O O . TYR A 1 93 ? -16.971 3.576 4.655 1.00 94.31 93 TYR A O 1
ATOM 744 N N . TYR A 1 94 ? -14.938 4.412 4.222 1.00 96.19 94 TYR A N 1
ATOM 745 C CA . TYR A 1 94 ? -14.265 3.123 4.384 1.00 96.19 94 TYR A CA 1
ATOM 746 C C . TYR A 1 94 ? -14.378 2.571 5.805 1.00 96.19 94 TYR A C 1
ATOM 748 O O . TYR A 1 94 ? -14.687 1.389 5.953 1.00 96.19 94 TYR A O 1
ATOM 756 N N . PHE A 1 95 ? -14.217 3.408 6.834 1.00 96.25 95 PHE A N 1
ATOM 757 C CA . PHE A 1 95 ? -14.419 2.980 8.220 1.00 96.25 95 PHE A CA 1
ATOM 758 C C . PHE A 1 95 ? -15.838 2.457 8.478 1.00 96.25 95 PHE A C 1
ATOM 760 O O . PHE A 1 95 ? -15.994 1.472 9.194 1.00 96.25 95 PHE A O 1
ATOM 767 N N . GLY A 1 96 ? -16.863 3.066 7.874 1.00 95.19 96 GLY A N 1
ATOM 768 C CA . GLY A 1 96 ? -18.246 2.591 7.996 1.00 95.19 96 GLY A CA 1
ATOM 769 C C . GLY A 1 96 ? -18.570 1.360 7.140 1.00 95.19 96 GLY A C 1
ATOM 770 O O . GLY A 1 96 ? -19.440 0.568 7.497 1.00 95.19 96 GLY A O 1
ATOM 771 N N . ARG A 1 97 ? -17.893 1.187 5.997 1.00 96.81 97 ARG A N 1
ATOM 772 C CA . ARG A 1 97 ? -18.214 0.151 5.001 1.00 96.81 97 ARG A CA 1
ATOM 773 C C . ARG A 1 97 ? -17.483 -1.175 5.216 1.00 96.81 97 ARG A C 1
ATOM 775 O O . ARG A 1 97 ? -18.021 -2.216 4.823 1.00 96.81 97 ARG A O 1
ATOM 782 N N . PHE A 1 98 ? -16.265 -1.142 5.752 1.00 97.56 98 PHE A N 1
ATOM 783 C CA . PHE A 1 98 ? -15.369 -2.298 5.851 1.00 97.56 98 PHE A CA 1
ATOM 784 C C . PHE A 1 98 ? -15.238 -2.767 7.302 1.00 97.56 98 PHE A C 1
ATOM 786 O O . PHE A 1 98 ? -14.468 -2.217 8.087 1.00 97.56 98 PHE A O 1
ATOM 793 N N . SER A 1 99 ? -15.985 -3.816 7.646 1.00 96.88 99 SER A N 1
ATOM 794 C CA . SER A 1 99 ? -16.036 -4.422 8.986 1.00 96.88 99 SER A CA 1
ATOM 795 C C . SER A 1 99 ? -14.698 -5.023 9.437 1.00 96.88 99 SER A C 1
ATOM 797 O O . SER A 1 99 ? -14.398 -5.015 10.631 1.00 96.88 99 SER A O 1
ATOM 799 N N . GLY A 1 100 ? -13.872 -5.500 8.499 1.00 97.38 100 GLY A N 1
ATOM 800 C CA . GLY A 1 100 ? -12.518 -5.993 8.774 1.00 97.38 100 GLY A CA 1
ATOM 801 C C . GLY A 1 100 ? -11.533 -4.881 9.153 1.00 97.38 100 GLY A C 1
ATOM 802 O O . GLY A 1 100 ? -10.509 -5.139 9.788 1.00 97.38 100 GLY A O 1
ATOM 803 N N . GLY A 1 101 ? -11.884 -3.628 8.849 1.00 97.62 101 GLY A N 1
ATOM 804 C CA . GLY A 1 101 ? -11.112 -2.433 9.160 1.00 97.62 101 GLY A CA 1
ATOM 805 C C . GLY A 1 101 ? -10.417 -1.817 7.948 1.00 97.62 101 GLY A C 1
ATOM 806 O O . GLY A 1 101 ? -10.455 -2.328 6.827 1.00 97.62 101 GLY A O 1
ATOM 807 N N . VAL A 1 102 ? -9.768 -0.682 8.200 1.00 98.06 102 VAL A N 1
ATOM 808 C CA . VAL A 1 102 ? -8.969 0.043 7.211 1.00 98.06 102 VAL A CA 1
ATOM 809 C C . VAL A 1 102 ? -7.506 -0.086 7.600 1.00 98.06 102 VAL A C 1
ATOM 811 O O . VAL A 1 102 ? -7.134 0.163 8.746 1.00 98.06 102 VAL A O 1
ATOM 814 N N . PHE A 1 103 ? -6.676 -0.487 6.650 1.00 98.44 103 PHE A N 1
ATOM 815 C CA . PHE A 1 103 ? -5.258 -0.725 6.846 1.00 98.44 103 PHE A CA 1
ATOM 816 C C . PHE A 1 103 ? -4.445 0.206 5.965 1.00 98.44 103 PHE A C 1
ATOM 818 O O . PHE A 1 103 ? -4.884 0.587 4.887 1.00 98.44 103 PHE A O 1
ATOM 825 N N . PHE A 1 104 ? -3.242 0.541 6.405 1.00 98.25 104 PHE A N 1
ATOM 826 C CA . PHE A 1 104 ? -2.261 1.260 5.614 1.00 98.25 104 PHE A CA 1
ATOM 827 C C . PHE A 1 104 ? -1.013 0.397 5.435 1.00 98.25 104 PHE A C 1
ATOM 829 O O . PHE A 1 104 ? -0.428 -0.082 6.406 1.00 98.25 104 PHE A O 1
ATOM 836 N N . HIS A 1 105 ? -0.625 0.194 4.180 1.00 98.31 105 HIS A N 1
ATOM 837 C CA . HIS A 1 105 ? 0.580 -0.525 3.791 1.00 98.31 105 HIS A CA 1
ATOM 838 C C . HIS A 1 105 ? 1.707 0.480 3.519 1.00 98.31 105 HIS A C 1
ATOM 840 O O . HIS A 1 105 ? 1.756 1.102 2.452 1.00 98.31 105 HIS A O 1
ATOM 846 N N . TYR A 1 106 ? 2.599 0.623 4.499 1.00 98.06 106 TYR A N 1
ATOM 847 C CA . TYR A 1 106 ? 3.834 1.395 4.401 1.00 98.06 106 TYR A CA 1
ATOM 848 C C . TYR A 1 106 ? 4.851 0.583 3.597 1.00 98.06 106 TYR A C 1
ATOM 850 O O . TYR A 1 106 ? 5.342 -0.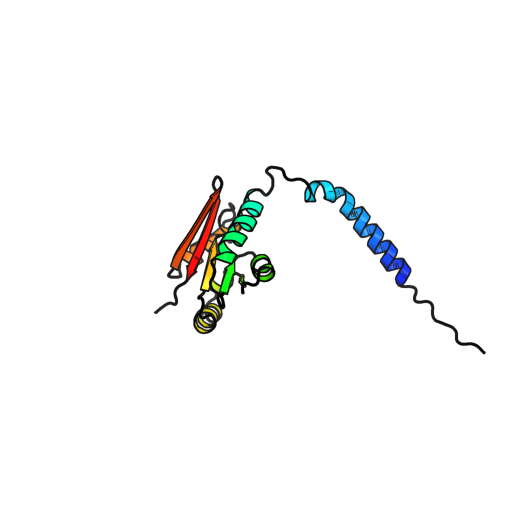443 4.069 1.00 98.06 106 TYR A O 1
ATOM 858 N N . ASN A 1 107 ? 5.118 1.030 2.373 1.00 96.75 107 ASN A N 1
ATOM 859 C CA . ASN A 1 107 ? 5.679 0.202 1.311 1.00 96.75 107 ASN A CA 1
ATOM 860 C C . ASN A 1 107 ? 6.981 0.791 0.740 1.00 96.75 107 ASN A C 1
ATOM 862 O O . ASN A 1 107 ? 7.525 1.753 1.286 1.00 96.75 107 ASN A O 1
ATOM 866 N N . PHE A 1 108 ? 7.481 0.252 -0.375 1.00 96.12 108 PHE A N 1
ATOM 867 C CA . PHE A 1 108 ? 8.687 0.752 -1.059 1.00 96.12 108 PHE A CA 1
ATOM 868 C C . PHE A 1 108 ? 8.727 2.286 -1.207 1.00 96.12 108 PHE A C 1
ATOM 870 O O . PHE A 1 108 ? 9.743 2.912 -0.899 1.00 96.12 108 PHE A O 1
ATOM 877 N N . TRP A 1 109 ? 7.616 2.904 -1.619 1.00 95.25 109 TRP A N 1
ATOM 878 C CA . TRP A 1 109 ? 7.538 4.345 -1.879 1.00 95.25 109 TRP A CA 1
ATOM 879 C C . TRP A 1 109 ? 7.654 5.203 -0.618 1.00 95.25 109 TRP A C 1
ATOM 881 O O . TRP A 1 109 ? 8.027 6.367 -0.711 1.00 95.25 109 TRP A O 1
ATOM 891 N N . CYS A 1 110 ? 7.406 4.627 0.556 1.00 95.75 110 CYS A N 1
ATOM 892 C CA . CYS A 1 110 ? 7.590 5.307 1.833 1.00 95.75 110 CYS A CA 1
ATOM 893 C C . CYS A 1 110 ? 9.046 5.314 2.328 1.00 95.75 110 CYS A C 1
ATOM 895 O O . CYS A 1 110 ? 9.322 5.874 3.384 1.00 95.75 110 CYS A O 1
ATOM 897 N N . ASN A 1 111 ? 9.956 4.636 1.623 1.00 95.00 111 ASN A N 1
ATOM 898 C CA . ASN A 1 111 ? 11.360 4.494 2.010 1.00 95.00 111 ASN A CA 1
ATOM 899 C C . ASN A 1 111 ? 12.325 5.196 1.048 1.00 95.00 111 ASN A C 1
ATOM 901 O O . ASN A 1 111 ? 13.465 5.486 1.417 1.00 95.00 111 ASN A O 1
ATOM 905 N N . VAL A 1 112 ? 11.916 5.412 -0.206 1.00 93.00 112 VAL A N 1
ATOM 906 C CA . VAL A 1 112 ? 12.771 6.053 -1.213 1.00 93.00 112 VAL A CA 1
ATOM 907 C C . VAL A 1 112 ? 13.085 7.488 -0.809 1.00 93.00 112 VAL A C 1
ATOM 909 O O . VAL A 1 112 ? 12.275 8.145 -0.169 1.00 93.00 112 VAL A O 1
ATOM 912 N N . ASN A 1 113 ? 14.240 8.016 -1.211 1.00 92.06 113 ASN A N 1
ATOM 913 C CA . ASN A 1 113 ? 14.612 9.405 -0.929 1.00 92.06 113 ASN A CA 1
ATOM 914 C C . ASN A 1 113 ? 13.876 10.401 -1.854 1.00 92.06 113 ASN A C 1
ATOM 916 O O . ASN A 1 113 ? 14.498 11.151 -2.602 1.00 92.06 113 ASN A O 1
ATOM 920 N N . ASP A 1 114 ? 12.545 10.365 -1.830 1.00 92.00 114 ASP A N 1
ATOM 921 C CA . ASP A 1 114 ? 11.647 11.279 -2.528 1.00 92.00 114 ASP A CA 1
ATOM 922 C C . ASP A 1 114 ? 10.764 11.982 -1.479 1.00 92.00 114 ASP A C 1
ATOM 924 O O . ASP A 1 114 ? 9.905 11.343 -0.859 1.00 92.00 114 ASP A O 1
ATOM 928 N N . PRO A 1 115 ? 10.959 13.293 -1.237 1.00 89.88 115 PRO A N 1
ATOM 929 C CA . PRO A 1 115 ? 10.192 14.029 -0.238 1.00 89.88 115 PRO A CA 1
ATOM 930 C C . PRO A 1 115 ? 8.682 14.011 -0.482 1.00 89.88 115 PRO A C 1
ATOM 932 O O . PRO A 1 115 ? 7.914 13.983 0.478 1.00 89.88 115 PRO A O 1
ATOM 935 N N . LEU A 1 116 ? 8.239 14.012 -1.743 1.00 87.56 116 LEU A N 1
ATOM 936 C CA . LEU A 1 116 ? 6.821 13.988 -2.075 1.00 87.56 116 LEU A CA 1
ATOM 937 C C . LEU A 1 116 ? 6.218 12.642 -1.674 1.00 87.56 116 LEU A C 1
ATOM 939 O O . LEU A 1 116 ? 5.225 12.630 -0.945 1.00 87.56 116 LEU A O 1
ATOM 943 N N . GLN A 1 117 ? 6.838 11.531 -2.081 1.00 87.06 117 GLN A N 1
ATOM 944 C CA . GLN A 1 117 ? 6.350 10.186 -1.748 1.00 87.06 117 GLN A CA 1
ATOM 945 C C . GLN A 1 117 ? 6.360 9.945 -0.236 1.00 87.06 117 GLN A C 1
ATOM 947 O O . GLN A 1 117 ? 5.336 9.570 0.338 1.00 87.06 117 GLN A O 1
ATOM 952 N N . ASN A 1 118 ? 7.466 10.281 0.430 1.00 87.62 118 ASN A N 1
ATOM 953 C CA . ASN A 1 118 ? 7.588 10.143 1.880 1.00 87.62 118 ASN A CA 1
ATOM 954 C C . ASN A 1 118 ? 6.552 10.972 2.633 1.00 87.62 118 ASN A C 1
ATOM 956 O O . ASN A 1 118 ? 5.972 10.489 3.607 1.00 87.62 118 ASN A O 1
ATOM 960 N N . SER A 1 119 ? 6.276 12.195 2.163 1.00 87.94 119 SER A N 1
ATOM 961 C CA . SER A 1 119 ? 5.308 13.077 2.816 1.00 87.94 119 SER A CA 1
ATOM 962 C C . SER A 1 119 ? 3.905 12.482 2.863 1.00 87.94 119 SER A C 1
ATOM 964 O O . SER A 1 119 ? 3.135 12.848 3.747 1.00 87.94 119 SER A O 1
ATOM 966 N N . PHE A 1 120 ? 3.533 11.604 1.923 1.00 87.75 120 PHE A N 1
ATOM 967 C CA . PHE A 1 120 ? 2.239 10.931 1.984 1.00 87.75 120 PHE A CA 1
ATOM 968 C C . PHE A 1 120 ? 2.192 9.976 3.175 1.00 87.75 120 PHE A C 1
ATOM 970 O O . PHE A 1 120 ? 1.257 10.026 3.972 1.00 87.75 120 PHE A O 1
ATOM 977 N N . CYS A 1 121 ? 3.224 9.149 3.326 1.00 93.00 121 CYS A N 1
ATOM 978 C CA . CYS A 1 121 ? 3.274 8.129 4.364 1.00 93.00 121 CYS A CA 1
ATOM 979 C C . CYS A 1 121 ? 3.434 8.729 5.764 1.00 93.00 121 CYS A C 1
ATOM 981 O O . CYS A 1 121 ? 2.751 8.293 6.691 1.00 93.00 121 CYS A O 1
ATOM 983 N N . THR A 1 122 ? 4.300 9.735 5.929 1.00 92.25 122 THR A N 1
ATOM 984 C CA . THR A 1 122 ? 4.516 10.375 7.236 1.00 92.25 122 THR A CA 1
ATOM 985 C C . THR A 1 122 ? 3.273 11.126 7.693 1.00 92.25 122 THR A C 1
ATOM 987 O O . THR A 1 122 ? 2.770 10.849 8.778 1.00 92.25 122 THR A O 1
ATOM 990 N N . ARG A 1 123 ? 2.693 11.978 6.836 1.00 92.75 123 ARG A N 1
ATOM 991 C CA . ARG A 1 123 ? 1.483 12.741 7.184 1.00 92.75 123 ARG A CA 1
ATOM 992 C C . ARG A 1 123 ? 0.291 11.842 7.485 1.00 92.75 123 ARG A C 1
ATOM 994 O O . ARG A 1 123 ? -0.512 12.178 8.348 1.00 92.75 123 ARG A O 1
ATOM 1001 N N . LEU A 1 124 ? 0.160 10.708 6.792 1.00 94.00 124 LEU A N 1
ATOM 1002 C CA . LEU A 1 124 ? -0.925 9.759 7.046 1.00 94.00 124 LEU A CA 1
ATOM 1003 C C . LEU A 1 124 ? -0.821 9.199 8.465 1.00 94.00 124 LEU A C 1
ATOM 1005 O O . LEU A 1 124 ? -1.807 9.216 9.200 1.00 94.00 124 LEU A O 1
ATOM 1009 N N . LEU A 1 125 ? 0.372 8.754 8.862 1.00 95.00 125 LEU A N 1
ATOM 1010 C CA . LEU A 1 125 ? 0.610 8.211 10.199 1.00 95.00 125 LEU A CA 1
ATOM 1011 C C . LEU A 1 125 ? 0.552 9.285 11.295 1.00 95.00 125 LEU A C 1
ATOM 1013 O O . LEU A 1 125 ? 0.092 8.997 12.393 1.00 95.00 125 LEU A O 1
ATOM 1017 N N . GLU A 1 126 ? 0.972 10.518 11.014 1.00 94.12 126 GLU A N 1
ATOM 1018 C CA . GLU A 1 126 ? 0.865 11.640 11.958 1.00 94.12 126 GLU A CA 1
ATOM 1019 C C . GLU A 1 126 ? -0.590 12.059 12.201 1.00 94.12 126 GLU A C 1
ATOM 1021 O O . GLU A 1 126 ? -0.972 12.395 13.321 1.00 94.12 126 GLU A O 1
ATOM 1026 N N . ARG A 1 127 ? -1.414 12.043 11.150 1.00 91.75 127 ARG A N 1
ATOM 1027 C CA . ARG A 1 127 ? -2.800 12.518 11.193 1.00 91.75 127 ARG A CA 1
ATOM 1028 C C . ARG A 1 127 ? -3.767 11.506 11.796 1.00 91.75 127 ARG A C 1
ATOM 1030 O O . ARG A 1 127 ? -4.759 11.893 12.416 1.00 91.75 127 ARG A O 1
ATOM 1037 N N . HIS A 1 128 ? -3.534 10.222 11.553 1.00 93.38 128 HIS A N 1
ATOM 1038 C CA . HIS A 1 128 ? -4.486 9.173 11.897 1.00 93.38 128 HIS A CA 1
ATOM 1039 C C . HIS A 1 128 ? -3.978 8.328 13.044 1.00 93.38 128 HIS A C 1
ATOM 1041 O O . HIS A 1 128 ? -2.838 7.864 13.049 1.00 93.38 128 HIS A O 1
ATOM 1047 N N . ARG A 1 129 ? -4.867 8.062 14.002 1.00 95.62 129 ARG A N 1
ATOM 1048 C CA . ARG A 1 129 ? -4.607 7.054 15.027 1.00 95.62 129 ARG A CA 1
ATOM 1049 C C . ARG A 1 129 ? -4.428 5.703 14.346 1.00 95.62 129 ARG A C 1
ATOM 1051 O O . ARG A 1 129 ? -5.203 5.344 13.459 1.00 95.62 129 ARG A O 1
ATOM 1058 N N . HIS A 1 130 ? -3.414 4.962 14.764 1.00 97.31 130 HIS A N 1
ATOM 1059 C CA . HIS A 1 130 ? -3.064 3.710 14.120 1.00 97.31 130 HIS A CA 1
ATOM 1060 C C . HIS A 1 130 ? -2.394 2.735 15.085 1.00 97.31 130 HIS A C 1
ATOM 1062 O O . HIS A 1 130 ? -1.830 3.125 16.105 1.00 97.31 130 HIS A O 1
ATOM 1068 N N . GLU A 1 131 ? -2.436 1.461 14.717 1.00 97.81 131 GLU A N 1
ATOM 1069 C CA . GLU A 1 131 ? -1.766 0.362 15.403 1.00 97.81 131 GLU A CA 1
ATOM 1070 C C . GLU A 1 131 ? -0.857 -0.359 14.410 1.00 97.81 131 GLU A C 1
ATOM 1072 O O . GLU A 1 131 ? -1.266 -0.653 13.285 1.00 97.81 131 GLU A O 1
ATOM 1077 N N . LEU A 1 132 ? 0.383 -0.645 14.805 1.00 98.19 132 LEU A N 1
ATOM 1078 C CA . LEU A 1 132 ? 1.281 -1.471 14.004 1.00 98.19 132 LEU A CA 1
ATOM 1079 C C . LEU A 1 132 ? 0.868 -2.940 14.142 1.00 98.19 132 LEU A C 1
ATOM 1081 O O . LEU A 1 132 ? 0.881 -3.484 15.242 1.00 98.19 132 LEU A O 1
ATOM 1085 N N . ILE A 1 133 ? 0.530 -3.579 13.026 1.00 98.25 133 ILE A N 1
ATOM 1086 C CA . ILE A 1 133 ? 0.115 -4.988 12.986 1.00 98.25 133 ILE A CA 1
ATOM 1087 C C . ILE A 1 133 ? 1.300 -5.895 12.672 1.00 98.25 133 ILE A C 1
ATOM 1089 O O . ILE A 1 133 ? 1.436 -6.976 13.241 1.00 98.25 133 ILE A O 1
ATOM 1093 N N . MET A 1 134 ? 2.150 -5.467 11.741 1.00 97.81 134 MET A N 1
ATOM 1094 C CA . MET A 1 134 ? 3.288 -6.244 11.267 1.00 97.81 134 MET A CA 1
ATOM 1095 C C . MET A 1 134 ? 4.355 -5.317 10.696 1.00 97.81 134 MET A C 1
ATOM 1097 O O . MET A 1 134 ? 4.030 -4.314 10.061 1.00 97.81 134 MET A O 1
ATOM 1101 N N . GLU A 1 135 ? 5.620 -5.677 10.890 1.00 98.25 135 GLU A N 1
ATOM 1102 C CA . GLU A 1 135 ? 6.770 -4.976 10.328 1.00 98.25 135 GLU A CA 1
ATOM 1103 C C . GLU A 1 135 ? 7.802 -5.982 9.814 1.00 98.25 135 GLU A C 1
ATOM 1105 O O . GLU A 1 135 ? 8.100 -6.978 10.473 1.00 98.25 135 GLU A O 1
ATOM 1110 N N . PHE A 1 136 ? 8.377 -5.669 8.659 1.00 98.31 136 PHE A N 1
ATOM 1111 C CA . PHE A 1 136 ? 9.574 -6.285 8.115 1.00 98.31 136 PHE A CA 1
ATOM 1112 C C . PHE A 1 136 ? 10.624 -5.208 7.868 1.00 98.31 136 PHE A C 1
ATOM 1114 O O . PHE A 1 136 ? 10.314 -4.029 7.656 1.00 98.31 136 PHE A O 1
ATOM 1121 N N . ARG A 1 137 ? 11.887 -5.625 7.867 1.00 97.25 137 ARG A N 1
ATOM 1122 C CA . ARG A 1 137 ? 13.013 -4.777 7.494 1.00 97.25 137 ARG A CA 1
ATOM 1123 C C . ARG A 1 137 ? 13.937 -5.546 6.582 1.00 97.25 137 ARG A C 1
ATOM 1125 O O . ARG A 1 137 ? 14.261 -6.696 6.863 1.00 97.25 137 ARG A O 1
ATOM 1132 N N . GLU A 1 138 ? 14.395 -4.876 5.539 1.00 95.44 138 GLU A N 1
ATOM 1133 C CA . GLU A 1 138 ? 15.426 -5.403 4.660 1.00 95.44 138 GLU A CA 1
ATOM 1134 C C . GLU A 1 138 ? 16.397 -4.278 4.314 1.00 95.44 138 GLU A C 1
ATOM 1136 O O . GLU A 1 138 ? 16.010 -3.242 3.767 1.00 95.44 138 GLU A O 1
ATOM 1141 N N . ASN A 1 139 ? 17.664 -4.461 4.690 1.00 92.19 139 ASN A N 1
ATOM 1142 C CA . ASN A 1 139 ? 18.681 -3.411 4.682 1.00 92.19 139 ASN A CA 1
ATOM 1143 C C . ASN A 1 139 ? 18.179 -2.147 5.416 1.00 92.19 139 ASN A C 1
ATOM 1145 O O . ASN A 1 139 ? 17.844 -2.204 6.597 1.00 92.19 139 ASN A O 1
ATOM 1149 N N . ASN A 1 140 ? 18.102 -1.018 4.708 1.00 92.69 140 ASN A N 1
ATOM 1150 C CA . ASN A 1 140 ? 17.642 0.265 5.243 1.00 92.69 140 ASN A CA 1
ATOM 1151 C C . ASN A 1 140 ? 16.148 0.526 4.992 1.00 92.69 140 ASN A C 1
ATOM 1153 O O . ASN A 1 140 ? 15.668 1.611 5.306 1.00 92.69 140 ASN A O 1
ATOM 1157 N N . PHE A 1 141 ? 15.424 -0.427 4.398 1.00 96.56 141 PHE A N 1
ATOM 1158 C CA . PHE A 1 141 ? 14.007 -0.280 4.088 1.00 96.56 141 PHE A CA 1
ATOM 1159 C C . PHE A 1 141 ? 13.151 -0.942 5.163 1.00 96.56 141 PHE A C 1
ATOM 1161 O O . PHE A 1 141 ? 13.472 -2.010 5.691 1.00 96.56 141 PHE A O 1
ATOM 1168 N N . ARG A 1 142 ? 12.030 -0.295 5.455 1.00 97.25 142 ARG A N 1
ATOM 1169 C CA . ARG A 1 142 ? 11.012 -0.716 6.404 1.00 97.25 142 ARG A CA 1
ATOM 1170 C C . ARG A 1 142 ? 9.697 -0.933 5.669 1.00 97.25 142 ARG A C 1
ATOM 1172 O O . ARG A 1 142 ? 9.219 -0.039 4.978 1.00 97.25 142 ARG A O 1
ATOM 1179 N N . TYR A 1 143 ? 9.078 -2.083 5.884 1.00 98.25 143 TYR A N 1
ATOM 1180 C CA . TYR A 1 143 ? 7.780 -2.429 5.309 1.00 98.25 143 TYR A CA 1
ATOM 1181 C C . TYR A 1 143 ? 6.828 -2.735 6.450 1.00 98.25 143 TYR A C 1
ATOM 1183 O O . TYR A 1 143 ? 7.142 -3.567 7.299 1.00 98.25 143 TYR A O 1
ATOM 1191 N N . ALA A 1 144 ? 5.688 -2.060 6.515 1.00 98.38 144 ALA A N 1
ATOM 1192 C CA . ALA A 1 144 ? 4.795 -2.199 7.657 1.00 98.38 144 ALA A CA 1
ATOM 1193 C C . ALA A 1 144 ? 3.324 -2.191 7.258 1.00 98.38 144 ALA A C 1
ATOM 1195 O O . ALA A 1 144 ? 2.899 -1.460 6.364 1.00 98.38 144 ALA A O 1
ATOM 1196 N N . LEU A 1 145 ? 2.543 -2.983 7.985 1.00 98.62 145 LEU A N 1
ATOM 1197 C CA . LEU A 1 145 ? 1.093 -2.956 7.938 1.00 98.62 145 LEU A CA 1
ATOM 1198 C C . LEU A 1 145 ? 0.577 -2.285 9.202 1.00 98.62 145 LEU A C 1
ATOM 1200 O O . LEU A 1 145 ? 0.813 -2.758 10.316 1.00 98.62 145 LEU A O 1
ATOM 1204 N N . TYR A 1 146 ? -0.173 -1.215 9.012 1.00 98.50 146 TYR A N 1
ATOM 1205 C CA . TYR A 1 146 ? -0.854 -0.500 10.074 1.00 98.50 146 TYR A CA 1
ATOM 1206 C C . TYR A 1 146 ? -2.354 -0.714 9.976 1.00 98.50 146 TYR A C 1
ATOM 1208 O O . TYR A 1 146 ? -2.902 -0.711 8.877 1.00 98.50 146 TYR A O 1
ATOM 1216 N N . ARG A 1 147 ? -3.037 -0.834 11.110 1.00 98.12 147 ARG A N 1
ATOM 1217 C CA . ARG A 1 147 ? -4.488 -0.678 11.192 1.00 98.12 147 ARG A CA 1
ATOM 1218 C C . ARG A 1 147 ? -4.787 0.770 11.538 1.00 98.12 147 ARG A C 1
ATOM 1220 O O . ARG A 1 147 ? -4.303 1.264 12.550 1.00 98.12 147 ARG A O 1
ATOM 1227 N N . LEU A 1 148 ? -5.569 1.442 10.707 1.00 97.25 148 LEU A N 1
ATOM 1228 C CA . LEU A 1 148 ? -6.055 2.783 11.002 1.00 97.25 148 LEU A CA 1
ATOM 1229 C C . LEU A 1 148 ? -7.284 2.691 11.903 1.00 97.25 148 LEU A C 1
ATOM 1231 O O . LEU A 1 148 ? -8.100 1.773 11.777 1.00 97.25 148 LEU A O 1
ATOM 1235 N N . LEU A 1 149 ? -7.408 3.654 12.806 1.00 95.31 149 LEU A N 1
ATOM 1236 C CA . LEU A 1 149 ? -8.532 3.770 13.721 1.00 95.31 149 LEU A CA 1
ATOM 1237 C C . LEU A 1 149 ? -9.379 4.986 13.331 1.00 95.31 149 LEU A C 1
ATOM 1239 O O . LEU A 1 149 ? -8.812 6.034 13.006 1.00 95.31 149 LEU A O 1
ATOM 1243 N N . PRO A 1 150 ? -10.717 4.875 13.378 1.00 89.44 150 PRO A N 1
ATOM 1244 C CA . PRO A 1 150 ? -11.584 6.023 13.167 1.00 89.44 150 PRO A CA 1
ATOM 1245 C C . PRO A 1 150 ? -11.288 7.107 14.209 1.00 89.44 150 PRO A C 1
ATOM 1247 O O . PRO A 1 150 ? -10.952 6.815 15.365 1.00 89.44 150 PRO A O 1
ATOM 1250 N N . GLN A 1 151 ? -11.394 8.366 13.787 1.00 79.38 151 GLN A N 1
ATOM 1251 C CA . GLN A 1 151 ? -11.379 9.482 14.725 1.00 79.38 151 GLN A CA 1
ATOM 1252 C C . GLN A 1 151 ? -12.665 9.438 15.575 1.00 79.38 151 GLN A C 1
ATOM 1254 O O . GLN A 1 151 ? -13.695 8.992 15.063 1.00 79.38 151 GLN A O 1
ATOM 1259 N N . PRO A 1 152 ? -12.584 9.788 16.872 1.00 63.91 152 PRO A N 1
ATOM 1260 C CA . PRO A 1 152 ? -13.737 9.789 17.772 1.00 63.91 152 PRO A CA 1
ATOM 1261 C C . PRO A 1 152 ? -14.824 10.785 17.355 1.00 63.91 152 PRO A C 1
ATOM 1263 O O . PRO A 1 152 ? -14.487 11.792 16.691 1.00 63.91 152 PRO A O 1
#

Secondary structure (DSSP, 8-state):
--------THHHHHHHHHHHHHHHHGGGHHHHH--SSTTHHHHHHHHHHHHHHTTSPTTEEEEES-HHHHHHTT-EEEEGGGGG-SS-HHHHHHHHH-TTEEEEEE-GGGTSS-HHHHHHHHHHHHHS-EEEEEEEEETTEEEEEEEE----

Radius of gyration: 22.16 Å; chains: 1; bounding box: 45×32×77 Å

Sequence (152 aa):
MLAAASRCPDRQWYSIITVFLVLAFFPFLPEVRAVPFEAWASRADHHYAQEMAKKIPEQSMVLTHNPGMFHLWGNNAAQASIALEEPGHALNYYFGRFSGGVFFHYNFWCNVNDPLQNSFCTRLLERHRHELIMEFRENNFRYALYRLLPQP